Protein AF-J9E4K2-F1 (afdb_monomer_lite)

InterPro domains:
  IPR011990 Tetratricopeptide-like helical domain superfamily [G3DSA:1.25.40.10] (3-70)
  IPR011990 Tetratricopeptide-like helical domain superfamily [SSF48452] (4-70)
  IPR016543 Mitochondria fission 1 protein [PTHR13247] (5-69)
  IPR028061 Fis1, C-terminal tetratricopeptide repeat [PF14853] (4-44)

Structure (mmCIF, N/CA/C/O backbone):
data_AF-J9E4K2-F1
#
_entry.id   AF-J9E4K2-F1
#
loop_
_atom_site.group_PDB
_atom_site.id
_atom_site.type_symbol
_atom_site.label_atom_id
_atom_site.label_alt_id
_atom_site.label_comp_id
_atom_site.label_asym_id
_atom_site.label_entity_id
_atom_site.label_seq_id
_atom_site.pdbx_PDB_ins_code
_atom_site.Cartn_x
_atom_site.Cartn_y
_atom_site.Cartn_z
_atom_site.occupancy
_atom_site.B_iso_or_equiv
_atom_site.auth_seq_id
_atom_site.auth_comp_id
_atom_site.auth_asym_id
_atom_site.auth_atom_id
_atom_site.pdbx_PDB_model_num
ATOM 1 N N . MET A 1 1 ? 13.282 -15.113 -8.648 1.00 60.84 1 MET A N 1
ATOM 2 C CA . MET A 1 1 ? 13.497 -14.626 -7.265 1.00 60.84 1 MET A CA 1
ATOM 3 C C . MET A 1 1 ? 12.696 -13.352 -6.975 1.00 60.84 1 MET A C 1
ATOM 5 O O . MET A 1 1 ? 12.213 -13.202 -5.865 1.00 60.84 1 MET A O 1
ATOM 9 N N . GLU A 1 2 ? 12.489 -12.466 -7.957 1.00 60.56 2 GLU A N 1
ATOM 10 C CA . GLU A 1 2 ? 11.717 -11.217 -7.783 1.00 60.56 2 GLU A CA 1
ATOM 11 C C . GLU A 1 2 ? 10.202 -11.430 -7.607 1.00 60.56 2 GLU A C 1
ATOM 13 O O . GLU A 1 2 ? 9.592 -10.778 -6.767 1.00 60.56 2 GLU A O 1
ATOM 18 N N . ALA A 1 3 ? 9.608 -12.412 -8.297 1.00 61.09 3 ALA A N 1
ATOM 19 C CA . ALA A 1 3 ? 8.188 -12.757 -8.137 1.00 61.09 3 ALA A CA 1
ATOM 20 C C . ALA A 1 3 ? 7.824 -13.236 -6.715 1.00 61.09 3 ALA A C 1
ATOM 22 O O . ALA A 1 3 ? 6.736 -12.949 -6.227 1.00 61.09 3 ALA A O 1
ATOM 23 N N . LEU A 1 4 ? 8.750 -13.924 -6.032 1.00 69.38 4 LEU A N 1
ATOM 24 C CA . LEU A 1 4 ? 8.549 -14.378 -4.652 1.00 69.38 4 LEU A CA 1
ATOM 25 C C . LEU A 1 4 ? 8.472 -13.188 -3.685 1.00 69.38 4 LEU A C 1
ATOM 27 O O . LEU A 1 4 ? 7.586 -13.141 -2.841 1.00 69.38 4 LEU A O 1
ATOM 31 N N . LYS A 1 5 ? 9.347 -12.192 -3.866 1.00 74.25 5 LYS A N 1
ATOM 32 C CA . LYS A 1 5 ? 9.336 -10.965 -3.059 1.00 74.25 5 LYS A CA 1
ATOM 33 C C . LYS A 1 5 ? 8.049 -10.174 -3.252 1.00 74.25 5 LYS A C 1
ATOM 35 O O . LYS A 1 5 ? 7.492 -9.689 -2.278 1.00 74.25 5 LYS A O 1
ATOM 40 N N . LEU A 1 6 ? 7.558 -10.064 -4.489 1.00 75.81 6 LEU A N 1
ATOM 41 C CA . LEU A 1 6 ? 6.274 -9.412 -4.761 1.00 75.81 6 LEU A CA 1
ATOM 42 C C . LEU A 1 6 ? 5.138 -10.086 -3.976 1.00 75.81 6 LEU A C 1
ATOM 44 O O . LEU A 1 6 ? 4.414 -9.410 -3.253 1.00 75.81 6 LEU A O 1
ATOM 48 N N . GLN A 1 7 ? 5.052 -11.417 -4.035 1.00 75.62 7 GLN A N 1
ATOM 49 C CA . GLN A 1 7 ? 4.040 -12.180 -3.300 1.00 75.62 7 GLN A CA 1
ATOM 50 C C . GLN A 1 7 ? 4.146 -11.997 -1.773 1.00 75.62 7 GLN A C 1
ATOM 52 O O . GLN A 1 7 ? 3.130 -11.947 -1.077 1.00 75.62 7 GLN A O 1
ATOM 57 N N . GLU A 1 8 ? 5.363 -11.899 -1.237 1.00 84.56 8 GLU A N 1
ATOM 58 C CA . GLU A 1 8 ? 5.600 -11.631 0.186 1.00 84.56 8 GLU A CA 1
ATOM 59 C C . GLU A 1 8 ? 5.156 -10.220 0.588 1.00 84.56 8 GLU A C 1
ATOM 61 O O . GLU A 1 8 ? 4.502 -10.060 1.622 1.00 84.56 8 GLU A O 1
ATOM 66 N N . TYR A 1 9 ? 5.445 -9.210 -0.237 1.00 85.81 9 TYR A N 1
ATOM 67 C CA . TYR A 1 9 ? 4.998 -7.837 -0.004 1.00 85.81 9 TYR A CA 1
ATOM 68 C C . TYR A 1 9 ? 3.475 -7.701 -0.067 1.00 85.81 9 TYR A C 1
ATOM 70 O O . TYR A 1 9 ? 2.893 -7.047 0.799 1.00 85.81 9 TYR A O 1
ATOM 78 N N . ASP A 1 10 ? 2.822 -8.369 -1.020 1.00 81.38 10 ASP A N 1
ATOM 79 C CA . ASP A 1 10 ? 1.360 -8.386 -1.126 1.00 81.38 10 ASP A CA 1
ATOM 80 C C . ASP A 1 10 ? 0.719 -9.002 0.124 1.00 81.38 10 ASP A C 1
ATOM 82 O O . ASP A 1 10 ? -0.233 -8.456 0.687 1.00 81.38 10 ASP A O 1
ATOM 86 N N . ARG A 1 11 ? 1.282 -10.111 0.622 1.00 86.44 11 ARG A N 1
ATOM 87 C CA . ARG A 1 11 ? 0.825 -10.741 1.867 1.00 86.44 11 ARG A CA 1
ATOM 88 C C . ARG A 1 11 ? 1.050 -9.832 3.080 1.00 86.44 11 ARG A C 1
ATOM 90 O O . ARG A 1 11 ? 0.172 -9.736 3.934 1.00 86.44 11 ARG A O 1
ATOM 97 N N . ALA A 1 12 ? 2.200 -9.162 3.157 1.00 89.81 12 ALA A N 1
ATOM 98 C CA . ALA A 1 12 ? 2.510 -8.240 4.245 1.00 89.81 12 ALA A CA 1
ATOM 99 C C . ALA A 1 12 ? 1.545 -7.043 4.271 1.00 89.81 12 ALA A C 1
ATOM 101 O O . ALA A 1 12 ? 1.034 -6.696 5.335 1.00 89.81 12 ALA A O 1
ATOM 102 N N . LEU A 1 13 ? 1.236 -6.457 3.108 1.00 90.19 13 LEU A N 1
ATOM 103 C CA . LEU A 1 13 ? 0.245 -5.384 2.999 1.00 90.19 13 LEU A CA 1
ATOM 104 C C . LEU A 1 13 ? -1.149 -5.852 3.422 1.00 90.19 13 LEU A C 1
ATOM 106 O O . LEU A 1 13 ? -1.801 -5.153 4.193 1.00 90.19 13 LEU A O 1
ATOM 110 N N . ALA A 1 14 ? -1.574 -7.046 2.998 1.00 85.81 14 ALA A N 1
ATOM 111 C CA . ALA A 1 14 ? -2.875 -7.594 3.376 1.00 85.81 14 ALA A CA 1
ATOM 112 C C . ALA A 1 14 ? -3.029 -7.746 4.900 1.00 85.81 14 ALA A C 1
ATOM 114 O O . ALA A 1 14 ? -4.072 -7.403 5.454 1.00 85.81 14 ALA A O 1
ATOM 115 N N . TYR A 1 15 ? -1.991 -8.210 5.602 1.00 92.12 15 TYR A N 1
ATOM 116 C CA . TYR A 1 15 ? -2.031 -8.318 7.064 1.00 92.12 15 TYR A CA 1
ATOM 117 C C . TYR A 1 15 ? -2.091 -6.958 7.758 1.00 92.12 15 TYR A C 1
ATOM 119 O O . TYR A 1 15 ? -2.855 -6.792 8.710 1.00 92.12 15 TYR A O 1
ATOM 127 N N . VAL A 1 16 ? -1.326 -5.978 7.275 1.00 90.12 16 VAL A N 1
ATOM 128 C CA . VAL A 1 16 ? -1.361 -4.619 7.828 1.00 90.12 16 VAL A CA 1
ATOM 129 C C . VAL A 1 16 ? -2.715 -3.954 7.571 1.00 90.12 16 VAL A C 1
ATOM 131 O O . VAL A 1 16 ? -3.230 -3.269 8.449 1.00 90.12 16 VAL A O 1
ATOM 134 N N . ASP A 1 17 ? -3.339 -4.202 6.420 1.00 88.75 17 ASP A N 1
ATOM 135 C CA . ASP A 1 17 ? -4.682 -3.702 6.113 1.00 88.75 17 ASP A CA 1
ATOM 136 C C . ASP A 1 17 ? -5.759 -4.330 7.007 1.00 88.75 17 ASP A C 1
ATOM 138 O O . ASP A 1 17 ? -6.641 -3.617 7.485 1.00 88.75 17 ASP A O 1
ATOM 142 N N . ILE A 1 18 ? -5.664 -5.630 7.310 1.00 91.50 18 ILE A N 1
ATOM 143 C CA . ILE A 1 18 ? -6.549 -6.279 8.290 1.00 91.50 18 ILE A CA 1
ATOM 144 C C . ILE A 1 18 ? -6.365 -5.644 9.674 1.00 91.50 18 ILE A C 1
ATOM 146 O O . ILE A 1 18 ? -7.355 -5.297 10.317 1.00 91.50 18 ILE A O 1
ATOM 150 N N . LEU A 1 19 ? -5.123 -5.428 10.117 1.00 90.31 19 LEU A N 1
ATOM 151 C CA . LEU A 1 19 ? -4.844 -4.778 11.400 1.00 90.31 19 LEU A CA 1
ATOM 152 C C . LEU A 1 19 ? -5.432 -3.361 11.460 1.00 90.31 19 LEU A C 1
ATOM 154 O O . LEU A 1 19 ? -6.130 -3.022 12.410 1.00 90.31 19 LEU A O 1
ATOM 158 N N . LEU A 1 20 ? -5.220 -2.552 10.422 1.00 92.38 20 LEU A N 1
ATOM 159 C CA . LEU A 1 20 ? -5.755 -1.190 10.339 1.00 92.38 20 LEU A CA 1
ATOM 160 C C . LEU A 1 20 ? -7.282 -1.155 10.196 1.00 92.38 20 LEU A C 1
ATOM 162 O O . LEU A 1 20 ? -7.900 -0.156 10.556 1.00 92.38 20 LEU A O 1
ATOM 166 N N . SER A 1 21 ? -7.909 -2.225 9.699 1.00 89.31 21 SER A N 1
ATOM 167 C CA . SER A 1 21 ? -9.373 -2.324 9.677 1.00 89.31 21 SER A CA 1
ATOM 168 C C . SER A 1 21 ? -9.970 -2.456 11.083 1.00 89.31 21 SER A C 1
ATOM 170 O O . SER A 1 21 ? -11.060 -1.944 11.329 1.00 89.31 21 SER A O 1
ATOM 172 N N . ALA A 1 22 ? -9.240 -3.086 12.009 1.00 92.69 22 ALA A N 1
ATOM 173 C CA . ALA A 1 22 ? -9.615 -3.184 13.417 1.00 92.69 22 ALA A CA 1
ATOM 174 C C . ALA A 1 22 ? -9.137 -1.967 14.233 1.00 92.69 22 ALA A C 1
ATOM 176 O O . ALA A 1 22 ? -9.849 -1.495 15.117 1.00 92.69 22 ALA A O 1
ATOM 177 N N . GLU A 1 23 ? -7.955 -1.429 13.915 1.00 94.75 23 GLU A N 1
ATOM 178 C CA . GLU A 1 23 ? -7.302 -0.334 14.638 1.00 94.75 23 GLU A CA 1
ATOM 179 C C . GLU A 1 23 ? -6.864 0.792 13.688 1.00 94.75 23 GLU A C 1
ATOM 181 O O . GLU A 1 23 ? -5.681 0.999 13.406 1.00 94.75 23 GLU A O 1
ATOM 186 N N . SER A 1 24 ? -7.832 1.567 13.204 1.00 90.38 24 SER A N 1
ATOM 187 C CA . SER A 1 24 ? -7.619 2.564 12.142 1.00 90.38 24 SER A CA 1
ATOM 188 C C . SER A 1 24 ? -6.610 3.670 12.464 1.00 90.38 24 SER A C 1
ATOM 190 O O . SER A 1 24 ? -6.023 4.244 11.549 1.00 90.38 24 SER A O 1
ATOM 192 N N . ASN A 1 25 ? -6.382 3.968 13.747 1.00 93.00 25 ASN A N 1
ATOM 193 C CA . ASN A 1 25 ? -5.456 5.013 14.193 1.00 93.00 25 ASN A CA 1
ATOM 194 C C . ASN A 1 25 ? -4.161 4.450 14.8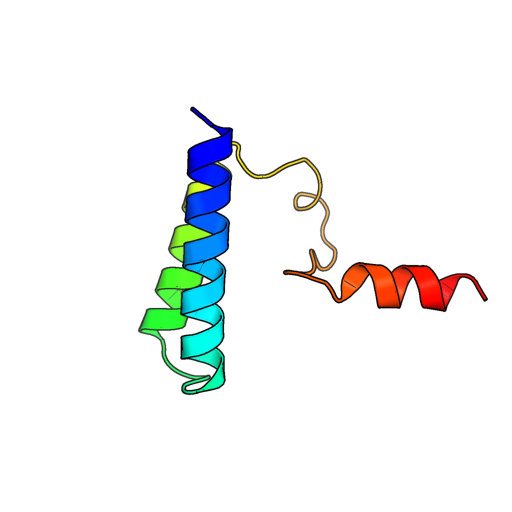07 1.00 93.00 25 ASN A C 1
ATOM 196 O O . ASN A 1 25 ? -3.422 5.174 15.481 1.00 93.00 25 ASN A O 1
ATOM 200 N N . ASN A 1 26 ? -3.879 3.158 14.597 1.00 96.12 26 ASN A N 1
ATOM 201 C CA . ASN A 1 26 ? -2.635 2.542 15.037 1.00 96.12 26 ASN A CA 1
ATOM 202 C C . ASN A 1 26 ? -1.462 3.097 14.215 1.00 96.12 26 ASN A C 1
ATOM 204 O O . ASN A 1 26 ? -1.210 2.695 13.077 1.00 96.12 26 ASN A O 1
ATOM 208 N N . ARG A 1 27 ? -0.727 4.036 14.819 1.00 96.38 27 ARG A N 1
ATOM 209 C CA . ARG A 1 27 ? 0.428 4.699 14.199 1.00 96.38 27 ARG A CA 1
ATOM 210 C C . ARG A 1 27 ? 1.504 3.719 13.746 1.00 96.38 27 ARG A C 1
ATOM 212 O O . ARG A 1 27 ? 2.021 3.874 12.651 1.00 96.38 27 ARG A O 1
ATOM 219 N N . GLN A 1 28 ? 1.777 2.680 14.529 1.00 95.94 28 GLN A N 1
ATOM 220 C CA . GLN A 1 28 ? 2.815 1.703 14.195 1.00 95.94 28 GLN A CA 1
ATOM 221 C C . GLN A 1 28 ? 2.440 0.888 12.953 1.00 95.94 28 GLN A C 1
ATOM 223 O O . GLN A 1 28 ? 3.286 0.623 12.103 1.00 95.94 28 GLN A O 1
ATOM 228 N N . ALA A 1 29 ? 1.163 0.521 12.819 1.00 94.31 29 ALA A N 1
ATOM 229 C CA . ALA A 1 29 ? 0.662 -0.186 11.64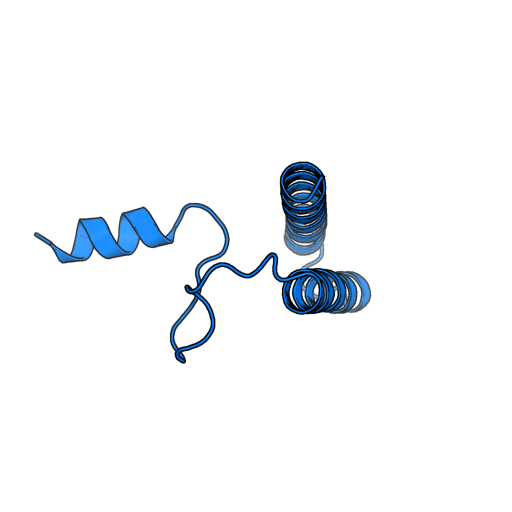5 1.00 94.31 29 ALA A CA 1
ATOM 230 C C . ALA A 1 29 ? 0.686 0.702 10.387 1.00 94.31 29 ALA A C 1
ATOM 232 O O . ALA A 1 29 ? 1.044 0.231 9.306 1.00 94.31 29 ALA A O 1
ATOM 233 N N . LEU A 1 30 ? 0.369 1.993 10.528 1.00 94.50 30 LEU A N 1
ATOM 234 C CA . LEU A 1 30 ? 0.495 2.973 9.444 1.00 94.50 30 LEU A CA 1
ATOM 235 C C . LEU A 1 30 ? 1.958 3.129 8.997 1.00 94.50 30 LEU A C 1
ATOM 237 O O . LEU A 1 30 ? 2.247 3.004 7.807 1.00 94.50 30 LEU A O 1
ATOM 241 N N . ASP A 1 31 ? 2.881 3.302 9.942 1.00 95.50 31 ASP A N 1
ATOM 242 C CA . ASP A 1 31 ? 4.312 3.445 9.655 1.00 95.50 31 ASP A CA 1
ATOM 243 C C . ASP A 1 31 ? 4.881 2.181 8.986 1.00 95.50 31 ASP A C 1
ATOM 245 O O . ASP A 1 31 ? 5.663 2.255 8.034 1.00 95.50 31 ASP A O 1
ATOM 249 N N . LEU A 1 32 ? 4.443 0.998 9.431 1.00 95.75 32 LEU A N 1
ATOM 250 C CA . LEU A 1 32 ? 4.829 -0.279 8.832 1.00 95.75 32 LEU A CA 1
ATOM 251 C C . LEU A 1 32 ? 4.330 -0.406 7.386 1.00 95.75 32 LEU A C 1
ATOM 253 O O . LEU A 1 32 ? 5.080 -0.849 6.513 1.00 95.75 32 LEU A O 1
ATOM 257 N N . LYS A 1 33 ? 3.087 0.010 7.112 1.00 91.62 33 LYS A N 1
ATOM 258 C CA . LYS A 1 33 ? 2.524 0.033 5.753 1.00 91.62 33 LYS A CA 1
ATOM 259 C C . LYS A 1 33 ? 3.374 0.889 4.817 1.00 91.62 33 LYS A C 1
ATOM 261 O O . LYS A 1 33 ? 3.655 0.479 3.687 1.00 91.62 33 LYS A O 1
ATOM 266 N N . ASP A 1 34 ? 3.800 2.056 5.285 1.00 92.56 34 ASP A N 1
ATOM 267 C CA . ASP A 1 34 ? 4.630 2.969 4.504 1.00 92.56 34 ASP A CA 1
ATOM 268 C C . ASP A 1 34 ? 6.046 2.421 4.292 1.00 92.56 34 ASP A C 1
ATOM 270 O O . ASP A 1 34 ? 6.577 2.507 3.180 1.00 92.56 34 ASP A O 1
ATOM 274 N N . LEU A 1 35 ? 6.628 1.761 5.297 1.00 94.31 35 LEU A N 1
ATOM 275 C CA . LEU A 1 35 ? 7.924 1.091 5.174 1.00 94.31 35 LEU A CA 1
ATOM 276 C C . LEU A 1 35 ? 7.897 -0.035 4.127 1.00 94.31 35 LEU A C 1
ATOM 278 O O . LEU A 1 35 ? 8.809 -0.126 3.298 1.00 94.31 35 LEU A O 1
ATOM 282 N N . ILE A 1 36 ? 6.846 -0.862 4.125 1.00 90.31 36 ILE A N 1
ATOM 283 C CA . ILE A 1 36 ? 6.657 -1.935 3.136 1.00 90.31 36 ILE A CA 1
ATOM 284 C C . ILE A 1 36 ? 6.598 -1.342 1.724 1.00 90.31 36 ILE A C 1
ATOM 286 O O . ILE A 1 36 ? 7.360 -1.752 0.846 1.00 90.31 36 ILE A O 1
ATOM 290 N N . LYS A 1 37 ? 5.766 -0.315 1.512 1.00 87.06 37 LYS A N 1
ATOM 291 C CA . LYS A 1 37 ? 5.650 0.373 0.215 1.00 87.06 37 LYS A CA 1
ATOM 292 C C . LYS A 1 37 ? 6.967 1.003 -0.232 1.00 87.06 37 LYS A C 1
ATOM 294 O O . LYS A 1 37 ? 7.334 0.917 -1.406 1.00 87.06 37 LYS A O 1
ATOM 299 N N . HIS A 1 38 ? 7.697 1.622 0.693 1.00 88.25 38 HIS A N 1
ATOM 300 C CA . HIS A 1 38 ? 9.007 2.194 0.407 1.00 88.25 38 HIS A CA 1
ATOM 301 C C . HIS A 1 38 ? 9.994 1.115 -0.052 1.00 88.25 38 HIS A C 1
ATOM 303 O O . HIS A 1 38 ? 10.745 1.319 -1.009 1.00 88.25 38 HIS A O 1
ATOM 309 N N . ARG A 1 39 ? 9.966 -0.063 0.581 1.00 88.88 39 ARG A N 1
ATOM 310 C CA . ARG A 1 39 ? 10.836 -1.172 0.200 1.00 88.88 39 ARG A CA 1
ATOM 311 C C . ARG A 1 39 ? 10.464 -1.770 -1.153 1.00 88.88 39 ARG A C 1
ATOM 313 O O . ARG A 1 39 ? 11.363 -1.976 -1.961 1.00 88.88 39 ARG A O 1
ATOM 320 N N . MET A 1 40 ? 9.177 -1.941 -1.448 1.00 85.12 40 MET A N 1
ATOM 321 C CA . MET A 1 40 ? 8.715 -2.353 -2.780 1.00 85.12 40 MET A CA 1
ATOM 322 C C . MET A 1 40 ? 9.218 -1.399 -3.874 1.00 85.12 40 MET A C 1
ATOM 324 O O . MET A 1 40 ? 9.660 -1.852 -4.929 1.00 85.12 40 MET A O 1
ATOM 328 N N . LYS A 1 41 ? 9.209 -0.080 -3.611 1.00 81.62 41 LYS A N 1
ATOM 329 C CA . LYS A 1 41 ? 9.774 0.933 -4.522 1.00 81.62 41 LYS A CA 1
ATOM 330 C C . LYS A 1 41 ? 11.260 0.722 -4.756 1.00 81.62 41 LYS A C 1
ATOM 332 O O . LYS A 1 41 ? 11.708 0.742 -5.898 1.00 81.62 41 LYS A O 1
ATOM 337 N N . LYS A 1 42 ? 12.012 0.539 -3.671 1.00 84.75 42 LYS A N 1
ATOM 338 C CA . LYS A 1 42 ? 13.463 0.346 -3.711 1.00 84.75 42 LYS A CA 1
ATOM 339 C C . LYS A 1 42 ? 13.853 -0.942 -4.435 1.00 84.75 42 LYS A C 1
ATOM 341 O O . LYS A 1 42 ? 14.834 -0.946 -5.168 1.00 84.75 42 LYS A O 1
ATOM 346 N N . ASP A 1 43 ? 13.075 -1.999 -4.245 1.00 83.62 43 ASP A N 1
ATOM 347 C CA . ASP A 1 43 ? 13.310 -3.307 -4.851 1.00 83.62 43 ASP A CA 1
ATOM 348 C C . ASP A 1 43 ? 12.826 -3.372 -6.318 1.00 83.62 43 ASP A C 1
ATOM 350 O O . ASP A 1 43 ? 12.882 -4.435 -6.924 1.00 83.62 43 ASP A O 1
ATOM 354 N N . GLY A 1 44 ? 12.346 -2.262 -6.903 1.00 74.75 44 GLY A N 1
ATOM 355 C CA . GLY A 1 44 ? 11.892 -2.214 -8.300 1.00 74.75 44 GLY A CA 1
ATOM 356 C C . GLY A 1 44 ? 10.582 -2.965 -8.559 1.00 74.75 44 GLY A C 1
ATOM 357 O O . GLY A 1 44 ? 10.177 -3.132 -9.704 1.00 74.75 44 GLY A O 1
ATOM 358 N N . ILE A 1 45 ? 9.891 -3.383 -7.496 1.00 70.94 45 ILE A N 1
ATOM 359 C CA . ILE A 1 45 ? 8.634 -4.146 -7.543 1.00 70.94 45 ILE A CA 1
ATOM 360 C C . ILE A 1 45 ? 7.434 -3.230 -7.844 1.00 70.94 45 ILE A C 1
ATOM 362 O O . ILE A 1 45 ? 6.324 -3.684 -8.117 1.00 70.94 45 ILE A O 1
ATOM 366 N N . ILE A 1 46 ? 7.660 -1.916 -7.889 1.00 63.19 46 ILE A N 1
ATOM 367 C CA . ILE A 1 46 ? 6.682 -0.958 -8.396 1.00 63.19 46 ILE A CA 1
ATOM 368 C C . ILE A 1 46 ? 6.699 -1.002 -9.922 1.00 63.19 46 ILE A C 1
ATOM 370 O O . ILE A 1 46 ? 7.427 -0.266 -10.585 1.00 63.19 46 ILE A O 1
ATOM 374 N N . GLY A 1 47 ? 5.846 -1.862 -10.477 1.00 61.69 47 GLY A N 1
ATOM 375 C CA . GLY A 1 47 ? 5.400 -1.725 -11.857 1.00 61.69 47 GLY A CA 1
ATOM 376 C C . GLY A 1 47 ? 4.869 -0.306 -12.102 1.00 61.69 47 GLY A C 1
ATOM 377 O O . GLY A 1 47 ? 4.298 0.312 -11.206 1.00 61.69 47 GLY A O 1
ATOM 378 N N . MET A 1 48 ? 5.086 0.196 -13.317 1.00 48.56 48 MET A N 1
ATOM 379 C CA . MET A 1 48 ? 4.819 1.530 -13.892 1.00 48.56 48 MET A CA 1
ATOM 380 C C . MET A 1 48 ? 3.495 2.279 -13.560 1.00 48.56 48 MET A C 1
ATOM 382 O O . MET A 1 48 ? 3.228 3.308 -14.170 1.00 48.56 48 MET A O 1
ATOM 386 N N . ALA A 1 49 ? 2.663 1.859 -12.609 1.00 54.94 49 ALA A N 1
ATOM 387 C CA . ALA A 1 49 ? 1.351 2.450 -12.334 1.00 54.94 49 ALA A CA 1
ATOM 388 C C . ALA A 1 49 ? 1.323 3.578 -11.275 1.00 54.94 49 ALA A C 1
ATOM 390 O O . ALA A 1 49 ? 0.312 4.264 -11.169 1.00 54.94 49 ALA A O 1
ATOM 391 N N . ILE A 1 50 ? 2.384 3.805 -10.484 1.00 54.09 50 ILE A N 1
ATOM 392 C CA . ILE A 1 50 ? 2.319 4.694 -9.289 1.00 54.09 50 ILE A CA 1
ATOM 393 C C . ILE A 1 50 ? 3.181 5.968 -9.420 1.00 54.09 50 ILE A C 1
ATOM 395 O O . ILE A 1 50 ? 3.484 6.630 -8.433 1.00 54.09 50 ILE A O 1
ATOM 399 N N . LEU A 1 51 ? 3.620 6.345 -10.623 1.00 45.03 51 LEU A N 1
ATOM 400 C CA . LEU A 1 51 ? 4.515 7.506 -10.789 1.00 45.03 51 LEU A CA 1
ATOM 401 C C . LEU A 1 51 ? 3.847 8.772 -11.350 1.00 45.03 51 LEU A C 1
ATOM 403 O O . LEU A 1 51 ? 4.532 9.769 -11.545 1.00 45.03 51 LEU A O 1
ATOM 407 N N . GLY A 1 52 ? 2.522 8.789 -11.528 1.00 40.34 52 GLY A N 1
ATOM 408 C CA . GLY A 1 52 ? 1.805 9.937 -12.093 1.00 40.34 52 GLY A CA 1
ATOM 409 C C . GLY A 1 52 ? 0.562 10.354 -11.308 1.00 40.34 52 GLY A C 1
ATOM 410 O O . GLY A 1 52 ? -0.540 10.221 -11.815 1.00 40.34 52 GLY A O 1
ATOM 411 N N . GLY A 1 53 ? 0.712 10.839 -10.074 1.00 40.50 53 GLY A N 1
ATOM 412 C CA . GLY A 1 53 ? -0.214 11.821 -9.475 1.00 40.50 53 GLY A CA 1
ATOM 413 C C . GLY A 1 53 ? -1.704 11.482 -9.270 1.00 40.50 53 GLY A C 1
ATOM 414 O O . GLY A 1 53 ? -2.437 12.368 -8.843 1.00 40.50 53 GLY A O 1
ATOM 415 N N . GLY A 1 54 ? -2.179 10.258 -9.509 1.00 44.31 54 GLY A N 1
ATOM 416 C CA . GLY A 1 54 ? -3.589 9.897 -9.335 1.00 44.31 54 GLY A CA 1
ATOM 417 C C . GLY A 1 54 ? -3.755 8.503 -8.744 1.00 44.31 54 GLY A C 1
ATOM 418 O O . GLY A 1 54 ? -3.385 7.525 -9.377 1.00 44.31 54 GLY A O 1
ATOM 419 N N . ILE A 1 55 ? -4.280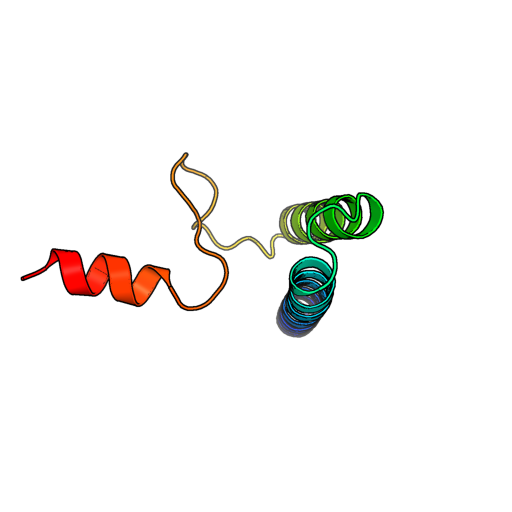 8.446 -7.515 1.00 50.34 55 ILE A N 1
ATOM 420 C CA . ILE A 1 55 ? -4.931 7.305 -6.841 1.00 50.34 55 ILE A CA 1
ATOM 421 C C . ILE A 1 55 ? -4.560 5.928 -7.427 1.00 50.34 55 ILE A C 1
ATOM 423 O O . ILE A 1 55 ? -5.308 5.329 -8.198 1.00 50.34 55 ILE A O 1
ATOM 427 N N . ALA A 1 56 ? -3.411 5.389 -7.015 1.00 45.84 56 ALA A N 1
ATOM 428 C CA . ALA A 1 56 ? -3.106 3.981 -7.233 1.00 45.84 56 ALA A CA 1
ATOM 429 C C . ALA A 1 56 ? -3.813 3.161 -6.151 1.00 45.84 56 ALA A C 1
ATOM 431 O O . ALA A 1 56 ? -3.337 2.981 -5.030 1.00 45.84 56 ALA A O 1
ATOM 432 N N . VAL A 1 57 ? -5.014 2.741 -6.520 1.00 48.31 57 VAL A N 1
ATOM 433 C CA . VAL A 1 57 ? -5.857 1.752 -5.863 1.00 48.31 57 VAL A CA 1
ATOM 434 C C . VAL A 1 57 ? -5.032 0.550 -5.407 1.00 48.31 57 VAL A C 1
ATOM 436 O O . VAL A 1 57 ?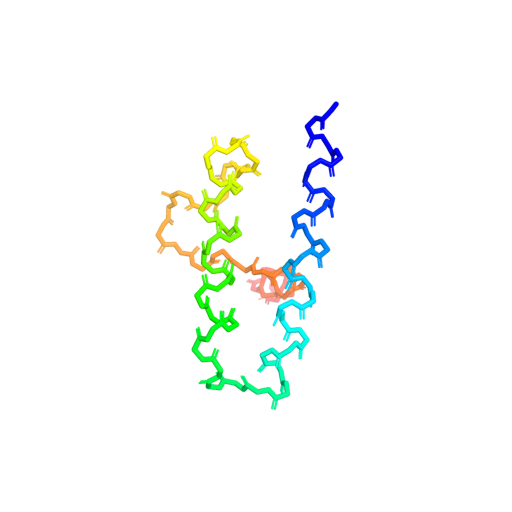 -4.482 -0.196 -6.215 1.00 48.31 57 VAL A O 1
ATOM 439 N N . ILE A 1 58 ? -5.012 0.331 -4.096 1.00 50.41 58 ILE A N 1
ATOM 440 C CA . ILE A 1 58 ? -4.667 -0.965 -3.518 1.00 50.41 58 ILE A CA 1
ATOM 441 C C . ILE A 1 58 ? -5.862 -1.890 -3.771 1.00 50.41 58 ILE A C 1
ATOM 443 O O . ILE A 1 58 ? -6.971 -1.566 -3.363 1.00 50.41 58 ILE 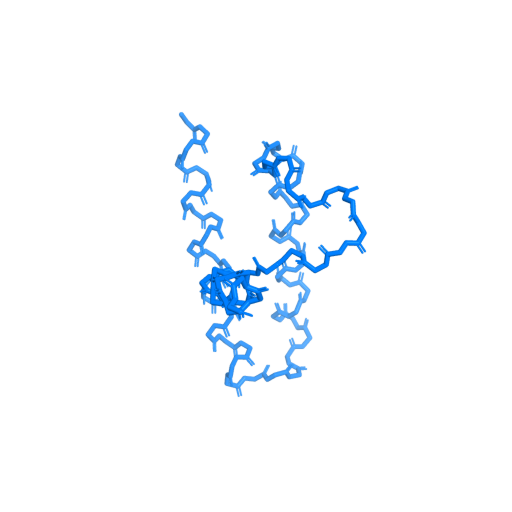A O 1
ATOM 447 N N . GLY A 1 59 ? -5.631 -2.999 -4.475 1.00 46.78 59 GLY A N 1
ATOM 448 C CA . GLY A 1 59 ? -6.469 -4.203 -4.449 1.00 46.78 59 GLY A CA 1
ATOM 449 C C . GLY A 1 59 ? -7.954 -4.033 -4.802 1.00 46.78 59 GLY A C 1
ATOM 450 O O . GLY A 1 59 ? -8.784 -3.696 -3.969 1.00 46.78 59 GLY A O 1
ATOM 451 N N . GLY A 1 60 ? -8.329 -4.373 -6.036 1.00 44.47 60 GLY A N 1
ATOM 452 C CA . GLY A 1 60 ? -9.696 -4.814 -6.362 1.00 44.47 60 GLY A CA 1
ATOM 453 C C . GLY A 1 60 ? -10.762 -3.746 -6.642 1.00 44.47 60 GLY A C 1
ATOM 454 O O . GLY A 1 60 ? -11.706 -4.045 -7.367 1.00 44.47 60 GLY A O 1
ATOM 455 N N . LEU A 1 61 ? -10.623 -2.499 -6.178 1.00 46.44 61 LEU A N 1
ATOM 456 C CA . LEU A 1 61 ? -11.680 -1.481 -6.363 1.00 46.44 61 LEU A CA 1
ATOM 457 C C . LEU 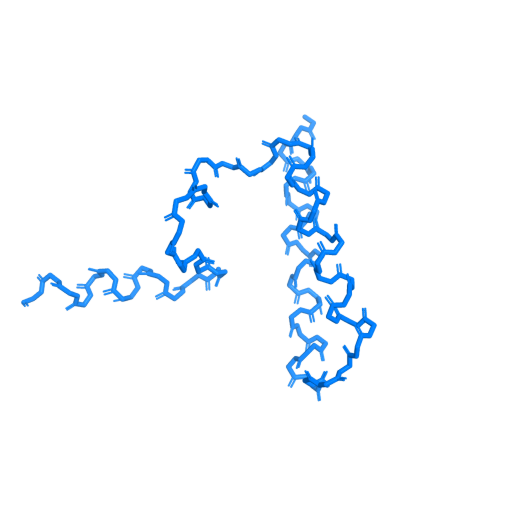A 1 61 ? -11.518 -0.574 -7.604 1.00 46.44 61 LEU A C 1
ATOM 459 O O . LEU A 1 61 ? -12.497 0.006 -8.070 1.00 46.44 61 LEU A O 1
ATOM 463 N N . ALA A 1 62 ? -10.329 -0.500 -8.213 1.00 47.69 62 ALA A N 1
ATOM 464 C CA . ALA A 1 62 ? -10.092 0.292 -9.436 1.00 47.69 62 ALA A CA 1
ATOM 465 C C . ALA A 1 62 ? -10.845 -0.254 -10.646 1.00 47.69 62 ALA A C 1
ATOM 467 O O . ALA A 1 62 ? -11.325 0.516 -11.475 1.00 47.69 62 ALA A O 1
ATOM 468 N N . ILE A 1 63 ? -10.930 -1.582 -10.761 1.00 51.94 63 ILE A N 1
ATOM 469 C CA . ILE A 1 63 ? -11.556 -2.222 -11.920 1.00 51.94 63 ILE A CA 1
ATOM 470 C C . ILE A 1 63 ? -13.043 -1.856 -11.960 1.00 51.94 63 ILE A C 1
ATOM 472 O O . ILE A 1 63 ? -13.564 -1.548 -13.027 1.00 51.94 63 ILE A O 1
ATOM 476 N N . ALA A 1 64 ? -13.704 -1.783 -10.800 1.00 52.53 64 ALA A N 1
ATOM 477 C CA . ALA A 1 64 ? -15.097 -1.359 -10.710 1.00 52.53 64 ALA A CA 1
ATOM 478 C C . ALA A 1 64 ? -15.285 0.119 -11.101 1.00 52.53 64 ALA A C 1
ATOM 480 O O . ALA A 1 64 ? -16.192 0.430 -11.871 1.00 52.53 64 ALA A O 1
ATOM 481 N N . ALA A 1 65 ? -14.410 1.021 -10.643 1.00 50.59 65 ALA A N 1
ATOM 482 C CA . ALA A 1 65 ? -14.504 2.446 -10.969 1.00 50.59 65 ALA A CA 1
ATOM 483 C C . ALA A 1 65 ? -14.247 2.737 -12.462 1.00 50.59 65 ALA A C 1
ATOM 485 O O . ALA A 1 65 ? -14.952 3.542 -13.068 1.00 50.59 65 ALA A O 1
ATOM 486 N N . PHE A 1 66 ? -13.291 2.042 -13.088 1.00 56.56 66 PHE A N 1
ATOM 487 C CA . PHE A 1 66 ? -12.998 2.209 -14.515 1.00 56.56 66 PHE A CA 1
ATOM 488 C C . PHE A 1 66 ? -14.046 1.530 -15.416 1.00 56.56 66 PHE A C 1
ATOM 490 O O . PHE A 1 66 ? -14.401 2.064 -16.465 1.00 56.56 66 PHE A O 1
ATOM 497 N N . ALA A 1 67 ? -14.600 0.385 -14.999 1.00 56.06 67 ALA A N 1
ATOM 498 C CA . ALA A 1 67 ? -15.665 -0.303 -15.732 1.00 56.06 67 ALA A CA 1
ATOM 499 C C . ALA A 1 67 ? -17.026 0.416 -15.638 1.00 56.06 67 ALA A C 1
ATOM 501 O O . ALA A 1 67 ? -17.801 0.378 -16.593 1.00 56.06 67 ALA A O 1
ATOM 502 N N . ALA A 1 68 ? -17.317 1.099 -14.525 1.00 55.06 68 ALA A N 1
ATOM 503 C CA . ALA A 1 68 ? -18.553 1.866 -14.351 1.00 55.06 68 ALA A CA 1
ATOM 504 C C . ALA A 1 68 ? -18.551 3.207 -15.110 1.00 55.06 68 ALA A C 1
ATOM 506 O O . ALA A 1 68 ? -19.612 3.694 -15.483 1.00 55.06 68 ALA A O 1
ATOM 507 N N . SER A 1 69 ? -17.371 3.770 -15.394 1.00 51.66 69 SER A N 1
ATOM 508 C CA . SER A 1 69 ? -17.201 5.017 -16.157 1.00 51.66 69 SER A CA 1
ATOM 509 C C . SER A 1 69 ? -17.413 4.866 -17.672 1.00 51.66 69 SER A C 1
ATOM 511 O O . SER A 1 69 ? -17.401 5.871 -18.382 1.00 51.66 69 SER A O 1
ATOM 513 N N . LYS A 1 70 ? -17.563 3.639 -18.189 1.00 47.81 70 LYS A N 1
ATOM 514 C CA . LYS A 1 70 ? -17.733 3.362 -19.627 1.00 47.81 70 LYS A CA 1
ATOM 515 C C . LYS A 1 70 ? -19.164 2.933 -19.988 1.00 47.81 70 LYS A C 1
ATOM 517 O O . LYS A 1 70 ? -19.350 2.139 -20.909 1.00 47.81 70 LYS A O 1
ATOM 522 N N . ARG A 1 71 ? -20.160 3.425 -19.251 1.00 44.31 71 ARG A N 1
ATOM 523 C CA . ARG A 1 71 ? -21.582 3.301 -19.594 1.00 44.31 71 ARG A CA 1
ATOM 524 C C . ARG A 1 71 ? -22.146 4.639 -20.028 1.00 44.31 71 ARG A C 1
ATOM 526 O O . ARG A 1 71 ? -21.805 5.639 -19.363 1.00 44.31 71 ARG A O 1
#

Organism: Wuchereria bancrofti (NCBI:txid6293)

Radius of gyration: 13.96 Å; chains: 1; bounding box: 35×26×35 Å

Sequence (71 aa):
MEALKLQEYDRALAYVDILLSAESNNRQALDLKDLIKHRMKKDGIIGMAILGGGIAVIGGLAIAAFAASKR

pLDDT: mean 72.8, std 19.25, range [40.34, 96.38]

Secondary structure (DSSP, 8-state):
-HHHHHHHHHHHHHHHHHHHHH-TT-HHHHHHHHHHHHHHHHTT---TTSSSSS----SSSHHHHHHHTT-

Foldseek 3Di:
DLVVLLVVLLVQLVVLVVVCVVVVPPPVSVVSNVVSVVVCVVSVVDDPPPDDDDDPDDPDVVVVVVVVVPD